Protein AF-A0A7K4BFU3-F1 (afdb_monomer_lite)

Secondary structure (DSSP, 8-state):
-PPPP------TT-EEETT-EEEETTEEEEEEEEEETTS-EE-STT-EEEGGGEEEEEEEETTS----

pLDDT: mean 92.06, std 11.23, range [49.53, 98.5]

Radius of gyration: 11.66 Å; chains: 1; bounding box: 23×23×32 Å

Sequence (68 aa):
RTTIPLYQTAEGEDEFVVGEVYTFGGRRIRISHIKLRDGPVIRKEGWKTVARRIKRIYGYIEGGPRRR

Structure (mmCIF, N/CA/C/O backbone):
data_AF-A0A7K4BFU3-F1
#
_entry.id   AF-A0A7K4BFU3-F1
#
loop_
_atom_site.group_PDB
_atom_site.id
_atom_site.type_symbol
_atom_site.label_atom_id
_atom_site.label_alt_id
_atom_site.label_comp_id
_atom_site.label_asym_id
_atom_site.label_entity_id
_atom_site.label_seq_id
_atom_site.pdbx_PDB_ins_code
_atom_site.Cartn_x
_atom_site.Cartn_y
_atom_site.Cartn_z
_atom_site.occupancy
_atom_site.B_iso_or_equiv
_atom_site.auth_seq_id
_atom_site.auth_comp_id
_atom_site.auth_asym_id
_atom_site.auth_atom_id
_atom_site.pdbx_PDB_model_num
ATOM 1 N N . ARG A 1 1 ? -8.390 -12.744 11.550 1.00 66.19 1 ARG A N 1
ATOM 2 C CA . ARG A 1 1 ? -7.810 -11.384 11.402 1.00 66.19 1 ARG A CA 1
ATOM 3 C C . ARG A 1 1 ? -8.665 -10.646 10.386 1.00 66.19 1 ARG A C 1
ATOM 5 O O . ARG A 1 1 ? -8.735 -11.112 9.259 1.00 66.19 1 ARG A O 1
ATOM 12 N N . THR A 1 2 ? -9.350 -9.578 10.786 1.00 83.31 2 THR A N 1
ATOM 13 C CA . THR A 1 2 ? -10.241 -8.822 9.890 1.00 83.31 2 THR A CA 1
ATOM 14 C C . THR A 1 2 ? -9.450 -7.711 9.210 1.00 83.31 2 THR A C 1
ATOM 16 O O . THR A 1 2 ? -8.731 -6.971 9.880 1.00 83.31 2 THR A O 1
ATOM 19 N N . THR A 1 3 ? -9.560 -7.608 7.889 1.00 88.38 3 THR A N 1
ATOM 20 C CA . THR A 1 3 ? -8.979 -6.510 7.108 1.00 88.38 3 THR A CA 1
ATOM 21 C C . THR A 1 3 ? -10.092 -5.533 6.763 1.00 88.38 3 THR A C 1
ATOM 23 O O . THR A 1 3 ? -11.129 -5.954 6.259 1.00 88.38 3 THR A O 1
ATOM 26 N N . ILE A 1 4 ? -9.883 -4.244 7.028 1.00 91.06 4 ILE A N 1
ATOM 27 C CA . ILE A 1 4 ? -10.847 -3.188 6.703 1.00 91.06 4 ILE A CA 1
ATOM 28 C C . ILE A 1 4 ? -10.348 -2.484 5.437 1.00 91.06 4 ILE A C 1
ATOM 30 O O . ILE A 1 4 ? -9.216 -1.991 5.451 1.00 91.06 4 ILE A O 1
ATOM 34 N N . PRO A 1 5 ? -11.128 -2.451 4.342 1.00 94.62 5 PRO A N 1
ATOM 35 C CA . PRO A 1 5 ? -10.753 -1.688 3.162 1.00 94.62 5 PRO A CA 1
ATOM 36 C C . PRO A 1 5 ? -10.832 -0.188 3.470 1.00 94.62 5 PRO A C 1
ATOM 38 O O . PRO A 1 5 ? -11.821 0.287 4.025 1.00 94.62 5 PRO A O 1
ATOM 41 N N . LEU A 1 6 ? -9.784 0.547 3.104 1.00 93.38 6 LEU A N 1
ATOM 42 C CA . LEU A 1 6 ? -9.719 2.004 3.182 1.00 93.38 6 LEU A CA 1
ATOM 43 C C . LEU A 1 6 ? -9.373 2.545 1.795 1.00 93.38 6 LEU A C 1
ATOM 45 O O . LEU A 1 6 ? -8.612 1.915 1.059 1.00 93.38 6 LEU A O 1
ATOM 49 N N . TYR A 1 7 ? -9.920 3.711 1.467 1.00 91.31 7 TYR A N 1
ATOM 50 C CA . TYR A 1 7 ? -9.698 4.394 0.197 1.00 91.31 7 TYR A CA 1
ATOM 51 C C . TYR A 1 7 ? -9.165 5.800 0.460 1.00 91.31 7 TYR A C 1
ATOM 53 O O . TYR A 1 7 ? -9.544 6.446 1.438 1.00 91.31 7 TYR A O 1
ATOM 61 N N . GLN A 1 8 ? -8.268 6.250 -0.408 1.00 89.94 8 GLN A N 1
ATOM 62 C CA . GLN A 1 8 ? -7.700 7.588 -0.394 1.00 89.94 8 GLN A CA 1
ATOM 63 C C . GLN A 1 8 ? -7.393 7.986 -1.832 1.00 89.94 8 GLN A C 1
ATOM 65 O O . GLN A 1 8 ? -6.839 7.188 -2.589 1.00 89.94 8 GLN A O 1
ATOM 70 N N . THR A 1 9 ? -7.766 9.210 -2.189 1.00 93.75 9 THR A N 1
ATOM 71 C CA . THR A 1 9 ? -7.286 9.854 -3.408 1.00 93.75 9 THR A CA 1
ATOM 72 C C . THR A 1 9 ? -5.827 10.241 -3.204 1.00 93.75 9 THR A C 1
ATOM 74 O O . THR A 1 9 ? -5.482 10.786 -2.157 1.00 93.75 9 THR A O 1
ATOM 77 N N . ALA A 1 10 ? -4.992 9.931 -4.187 1.00 94.81 10 ALA A N 1
ATOM 78 C CA . ALA A 1 10 ? -3.574 10.251 -4.211 1.00 94.81 10 ALA A CA 1
ATOM 79 C C . ALA A 1 10 ? -3.199 10.650 -5.638 1.00 94.81 10 ALA A C 1
ATOM 81 O O . ALA A 1 10 ? -3.751 10.095 -6.597 1.00 94.81 10 ALA A O 1
ATOM 82 N N . GLU A 1 11 ? -2.258 11.574 -5.768 1.00 97.19 11 GLU A N 1
ATOM 83 C CA . GLU A 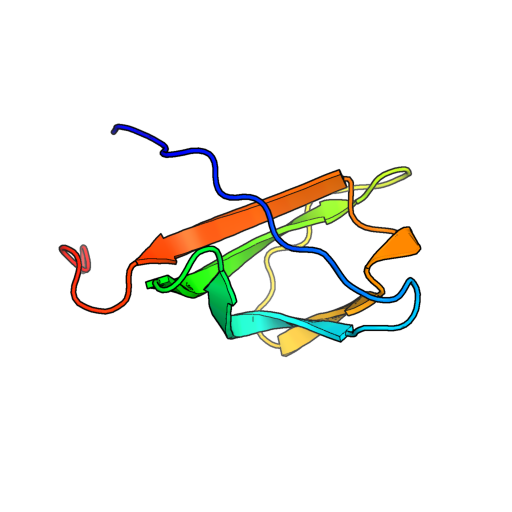1 11 ? -1.642 11.892 -7.045 1.00 97.19 11 GLU A CA 1
ATOM 84 C C . GLU A 1 11 ? -0.758 10.731 -7.492 1.00 97.19 11 GLU A C 1
ATOM 86 O O . GLU A 1 11 ? -0.177 9.999 -6.690 1.00 97.19 11 GLU A O 1
ATOM 91 N N . GLY A 1 12 ? -0.628 10.545 -8.807 1.00 97.06 12 GLY A N 1
ATOM 92 C CA . GLY A 1 12 ? 0.123 9.416 -9.364 1.00 97.06 12 GLY A CA 1
ATOM 93 C C . GLY A 1 12 ? 1.597 9.369 -8.936 1.00 97.06 12 GLY A C 1
ATOM 94 O O . GLY A 1 12 ? 2.219 8.305 -9.032 1.00 97.06 12 GLY A O 1
ATOM 95 N N . GLU A 1 13 ? 2.141 10.501 -8.494 1.00 97.81 13 GLU A N 1
ATOM 96 C CA .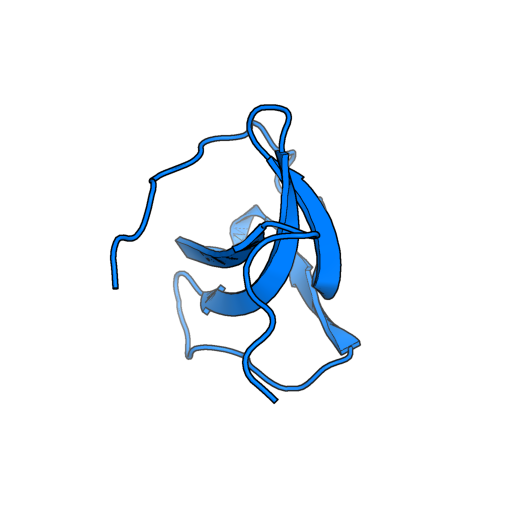 GLU A 1 13 ? 3.533 10.694 -8.079 1.00 97.81 13 GLU A CA 1
ATOM 97 C C . GLU A 1 13 ? 3.745 10.585 -6.568 1.00 97.81 13 GLU A C 1
ATOM 99 O O . GLU A 1 13 ? 4.894 10.480 -6.145 1.00 97.81 13 GLU A O 1
ATOM 104 N N . ASP A 1 14 ? 2.671 10.524 -5.775 1.00 97.62 14 ASP A N 1
ATOM 105 C CA . ASP A 1 14 ? 2.770 10.416 -4.322 1.00 97.62 14 ASP A CA 1
ATOM 106 C C . ASP A 1 14 ? 3.576 9.174 -3.929 1.00 97.62 14 ASP A C 1
ATOM 108 O O . ASP A 1 14 ? 3.280 8.049 -4.357 1.00 97.62 14 ASP A O 1
ATOM 112 N N . GLU A 1 15 ? 4.611 9.378 -3.113 1.00 97.94 15 GLU A N 1
ATOM 113 C CA . GLU A 1 15 ? 5.470 8.306 -2.626 1.00 97.94 15 GLU A CA 1
ATOM 114 C C . GLU A 1 15 ? 4.888 7.652 -1.370 1.00 97.94 15 GLU A C 1
ATOM 116 O O . GLU A 1 15 ? 4.489 8.313 -0.412 1.00 97.94 15 GLU A O 1
ATOM 121 N N . PHE A 1 16 ? 4.921 6.321 -1.348 1.00 98.12 16 PHE A N 1
ATOM 122 C CA . PHE A 1 16 ? 4.578 5.523 -0.179 1.00 98.12 16 PHE A CA 1
ATOM 123 C C . PHE A 1 16 ? 5.747 4.627 0.204 1.00 98.12 16 PHE A C 1
ATOM 125 O O . PHE A 1 16 ? 6.251 3.858 -0.624 1.00 98.12 16 PHE A O 1
ATOM 132 N N . VAL A 1 17 ? 6.144 4.702 1.472 1.00 98.44 17 VAL A N 1
ATOM 133 C CA . VAL A 1 17 ? 7.298 3.995 2.028 1.00 98.44 17 VAL A CA 1
ATOM 134 C C . VAL A 1 17 ? 6.840 2.888 2.979 1.00 98.44 17 VAL A C 1
ATOM 136 O O . VAL A 1 17 ? 5.992 3.080 3.852 1.00 98.44 17 VAL A O 1
ATOM 139 N N . VAL A 1 18 ? 7.406 1.692 2.827 1.00 98.44 18 VAL A N 1
ATOM 140 C CA . VAL A 1 18 ? 7.189 0.581 3.758 1.00 98.44 18 VAL A CA 1
ATOM 141 C C . VAL A 1 18 ? 7.824 0.912 5.111 1.00 98.44 18 VAL A C 1
ATOM 143 O O . VAL A 1 18 ? 9.003 1.244 5.174 1.00 98.44 18 VAL A O 1
ATOM 146 N N . GLY A 1 19 ? 7.057 0.768 6.193 1.00 97.31 19 GLY A N 1
ATOM 147 C CA . GLY A 1 19 ? 7.464 1.097 7.564 1.00 97.31 19 GLY A CA 1
ATOM 148 C C . GLY A 1 19 ? 6.960 2.456 8.053 1.00 97.31 19 GLY A C 1
ATOM 149 O O . GLY A 1 19 ? 6.751 2.634 9.257 1.00 97.31 19 GLY A O 1
ATOM 150 N N . GLU A 1 20 ? 6.659 3.379 7.139 1.00 97.38 20 GLU A N 1
ATOM 151 C CA . GLU A 1 20 ? 6.149 4.705 7.487 1.00 97.38 20 GLU A CA 1
ATOM 152 C C . GLU A 1 20 ? 4.649 4.700 7.808 1.00 97.38 20 GLU A C 1
ATOM 154 O O . GLU A 1 20 ? 3.917 3.735 7.545 1.00 97.38 20 GLU A O 1
ATOM 159 N N . VAL A 1 21 ? 4.202 5.780 8.452 1.00 96.50 21 VAL A N 1
ATOM 160 C CA . VAL A 1 21 ? 2.819 5.970 8.889 1.00 96.50 21 VAL A CA 1
ATOM 161 C C . VAL A 1 21 ? 2.156 7.031 8.027 1.00 96.50 21 VAL A C 1
ATOM 163 O O . VAL A 1 21 ? 2.631 8.157 7.956 1.00 96.50 21 VAL A O 1
ATOM 166 N N . TYR A 1 22 ? 1.010 6.681 7.451 1.00 95.56 22 TYR A N 1
ATOM 167 C CA . TYR A 1 22 ? 0.189 7.585 6.650 1.00 95.56 22 TYR A CA 1
ATOM 168 C C . TYR A 1 22 ? -1.247 7.586 7.157 1.00 95.56 22 TYR A C 1
ATOM 170 O O . TYR A 1 22 ? -1.692 6.644 7.818 1.00 95.56 22 TYR A O 1
ATOM 178 N N . THR A 1 23 ? -1.992 8.633 6.825 1.00 93.75 23 THR A N 1
ATOM 179 C CA . THR A 1 23 ? -3.410 8.732 7.169 1.00 93.75 23 THR A CA 1
ATOM 180 C C . THR A 1 23 ? -4.257 8.272 5.991 1.00 93.75 23 THR A C 1
ATOM 182 O O . THR A 1 23 ? -4.327 8.976 4.993 1.00 93.75 23 THR A O 1
ATOM 185 N N . PHE A 1 24 ? -4.952 7.140 6.129 1.00 92.44 24 PHE A N 1
ATOM 186 C CA . PHE A 1 24 ? -5.932 6.650 5.152 1.00 92.44 24 PHE A CA 1
ATOM 187 C C . PHE A 1 24 ? -7.325 6.664 5.778 1.00 92.44 24 PHE A C 1
ATOM 189 O O . PHE A 1 24 ? -7.518 6.092 6.853 1.00 92.44 24 PHE A O 1
ATO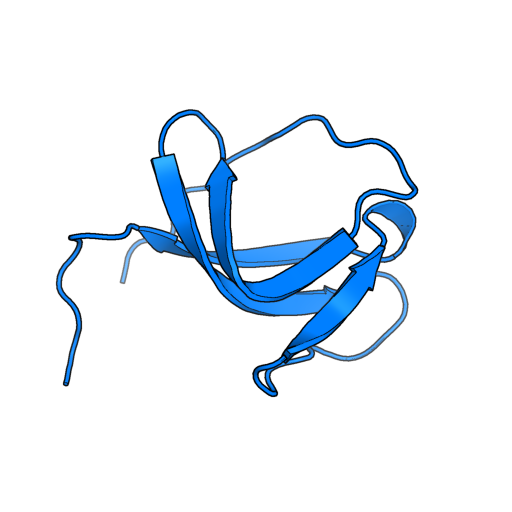M 196 N N . GLY A 1 25 ? -8.306 7.305 5.135 1.00 88.25 25 GLY A N 1
ATOM 197 C CA . GLY A 1 25 ? -9.685 7.357 5.643 1.00 88.25 25 GLY A CA 1
ATOM 198 C C . GLY A 1 25 ? -9.789 7.832 7.103 1.00 88.25 25 GLY A C 1
ATOM 199 O O . GLY A 1 25 ? -10.523 7.239 7.891 1.00 88.25 25 GLY A O 1
ATOM 200 N N . GLY A 1 26 ? -8.979 8.825 7.492 1.00 89.88 26 GLY A N 1
ATOM 201 C CA . GLY A 1 26 ? -8.926 9.365 8.859 1.00 89.88 26 GLY A CA 1
ATOM 202 C C . GLY A 1 26 ? -8.198 8.493 9.891 1.00 89.88 26 GLY A C 1
ATOM 203 O O . GLY A 1 26 ? -8.207 8.816 11.075 1.00 89.88 26 GLY A O 1
ATOM 204 N N . ARG A 1 27 ? -7.562 7.388 9.482 1.00 91.94 27 ARG A N 1
ATOM 205 C CA . ARG A 1 27 ? -6.844 6.471 10.381 1.00 91.94 27 ARG A CA 1
ATOM 206 C C . ARG A 1 27 ? -5.351 6.492 10.095 1.00 91.94 27 ARG A C 1
ATOM 208 O O . ARG A 1 27 ? -4.947 6.384 8.942 1.00 91.94 27 ARG A O 1
ATOM 215 N N . ARG A 1 28 ? -4.531 6.552 11.147 1.00 94.50 28 ARG A N 1
ATOM 216 C CA . ARG A 1 28 ? -3.072 6.407 11.050 1.00 94.50 28 ARG A CA 1
ATOM 217 C C . ARG A 1 28 ? -2.720 4.942 10.822 1.00 94.50 28 ARG A C 1
ATOM 219 O O . ARG A 1 28 ? -3.000 4.103 11.676 1.00 94.50 28 ARG A O 1
ATOM 226 N N . ILE A 1 29 ? -2.129 4.629 9.677 1.00 95.56 29 ILE A N 1
ATOM 227 C CA . ILE A 1 29 ? -1.767 3.276 9.261 1.00 95.56 29 ILE A CA 1
ATOM 228 C C . ILE A 1 29 ? -0.261 3.201 9.053 1.00 95.56 29 ILE A C 1
ATOM 230 O O . ILE A 1 29 ? 0.282 3.928 8.226 1.00 95.56 29 ILE A O 1
ATOM 234 N N . ARG A 1 30 ? 0.405 2.265 9.736 1.00 96.06 30 ARG A N 1
ATOM 235 C CA . ARG A 1 30 ? 1.782 1.885 9.402 1.00 96.06 30 ARG A CA 1
ATOM 236 C C . ARG A 1 30 ? 1.778 0.920 8.226 1.00 96.06 30 ARG A C 1
ATOM 238 O O . ARG A 1 30 ? 1.192 -0.164 8.332 1.00 96.06 30 ARG A O 1
ATOM 245 N N . ILE A 1 31 ? 2.438 1.286 7.131 1.00 97.25 31 ILE A N 1
ATOM 246 C CA . ILE A 1 31 ? 2.546 0.434 5.946 1.00 97.25 31 ILE A CA 1
ATOM 247 C C . ILE A 1 31 ? 3.442 -0.759 6.264 1.00 97.25 31 ILE A C 1
ATOM 249 O O . ILE A 1 31 ? 4.584 -0.615 6.680 1.00 97.25 31 ILE A O 1
ATOM 253 N N . SER A 1 32 ? 2.914 -1.958 6.039 1.00 97.06 32 SER A N 1
ATOM 254 C CA . SER A 1 32 ? 3.626 -3.222 6.245 1.00 97.06 32 SER A CA 1
ATOM 255 C C . SER A 1 32 ? 4.184 -3.806 4.954 1.00 97.06 32 SER A C 1
ATOM 257 O O . SER A 1 32 ? 5.243 -4.422 4.957 1.00 97.06 32 SER A O 1
ATOM 259 N N . HIS A 1 33 ? 3.443 -3.664 3.856 1.00 98.25 33 HIS A N 1
ATOM 260 C CA . HIS A 1 33 ? 3.858 -4.107 2.537 1.00 98.25 33 HIS A CA 1
ATOM 261 C C . HIS A 1 33 ? 3.000 -3.462 1.456 1.00 98.25 33 HIS A C 1
ATOM 263 O O . HIS A 1 33 ? 1.832 -3.128 1.677 1.00 98.25 33 HIS A O 1
ATOM 269 N N . ILE A 1 34 ? 3.578 -3.326 0.268 1.00 98.50 34 ILE A N 1
ATOM 270 C CA . ILE A 1 34 ? 2.927 -2.712 -0.888 1.00 98.50 34 ILE A CA 1
ATOM 271 C C . ILE A 1 34 ? 2.902 -3.735 -2.020 1.00 98.50 34 ILE A C 1
ATOM 273 O O . ILE A 1 34 ? 3.936 -4.286 -2.398 1.00 98.50 34 ILE A O 1
ATOM 277 N N . LYS A 1 35 ? 1.712 -4.015 -2.561 1.00 98.50 35 LYS A N 1
ATOM 278 C CA . LYS A 1 35 ? 1.557 -4.802 -3.789 1.00 98.50 35 LYS A CA 1
ATOM 279 C C . LYS A 1 35 ? 1.612 -3.853 -4.980 1.00 98.50 35 LYS A C 1
ATOM 281 O O . LYS A 1 35 ? 0.758 -2.974 -5.099 1.00 98.50 35 LYS A O 1
ATOM 286 N N . LEU A 1 36 ? 2.575 -4.067 -5.871 1.00 98.31 36 LEU A N 1
ATOM 287 C CA . LEU A 1 36 ? 2.676 -3.333 -7.131 1.00 98.31 36 LEU A CA 1
ATOM 288 C C . LEU A 1 36 ? 1.620 -3.820 -8.139 1.00 98.31 36 LEU A C 1
ATOM 290 O O . LEU A 1 36 ? 1.169 -4.969 -8.058 1.00 98.31 36 LEU A O 1
ATOM 294 N N . ARG A 1 37 ? 1.219 -2.942 -9.068 1.00 97.69 37 ARG A N 1
ATOM 295 C CA . ARG A 1 37 ? 0.356 -3.280 -10.216 1.00 97.69 37 ARG A CA 1
ATOM 296 C C . ARG A 1 37 ? 1.028 -4.338 -11.076 1.00 97.69 37 ARG A C 1
ATOM 298 O O . ARG A 1 37 ? 0.515 -5.450 -11.162 1.00 97.69 37 ARG A O 1
ATOM 305 N N . ASP A 1 38 ? 2.229 -4.016 -11.541 1.00 95.75 38 ASP A N 1
ATOM 306 C C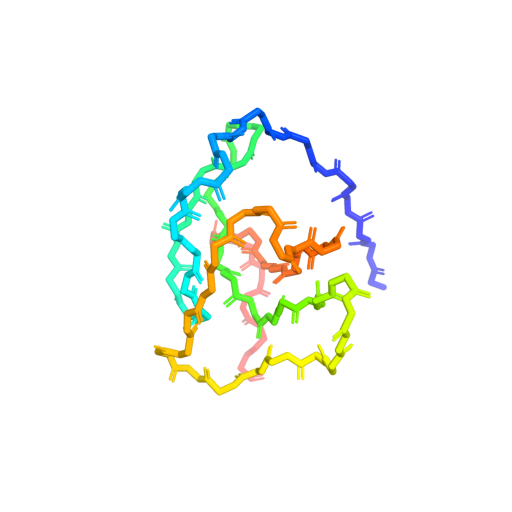A . ASP A 1 38 ? 3.014 -4.837 -12.464 1.00 95.75 38 ASP A CA 1
ATOM 307 C C . ASP A 1 38 ? 4.268 -5.367 -11.766 1.00 95.75 38 ASP A C 1
ATOM 309 O O . ASP A 1 38 ? 5.399 -5.053 -12.132 1.00 95.75 38 ASP A O 1
ATOM 313 N N . GLY A 1 39 ? 4.092 -6.106 -10.667 1.00 95.12 39 GLY A N 1
ATOM 314 C CA . GLY A 1 39 ? 5.257 -6.595 -9.938 1.00 95.12 39 GLY A CA 1
ATOM 315 C C . GLY A 1 39 ? 4.998 -7.336 -8.630 1.00 95.12 39 GLY A C 1
ATOM 316 O O . GLY A 1 39 ? 3.858 -7.703 -8.299 1.00 95.12 39 GLY A O 1
ATOM 317 N N . PRO A 1 40 ? 6.078 -7.588 -7.869 1.00 97.19 40 PRO A N 1
ATOM 318 C CA . PRO A 1 40 ? 6.012 -8.310 -6.609 1.00 97.19 40 PRO A CA 1
ATOM 319 C C . PRO A 1 40 ? 5.366 -7.474 -5.493 1.00 97.19 40 PRO A C 1
ATOM 321 O O . PRO A 1 40 ? 4.931 -6.334 -5.671 1.00 97.19 40 PRO A O 1
ATOM 324 N N . VAL A 1 41 ? 5.266 -8.089 -4.317 1.00 98.38 41 VAL A N 1
ATOM 325 C CA . VAL A 1 41 ? 4.996 -7.377 -3.067 1.00 98.38 41 VAL A CA 1
ATOM 326 C C . VAL A 1 41 ? 6.329 -6.930 -2.484 1.00 98.38 41 VAL A C 1
ATOM 328 O O . VAL A 1 41 ? 7.203 -7.768 -2.271 1.00 98.38 41 VAL A O 1
ATOM 331 N N . ILE A 1 42 ? 6.466 -5.647 -2.169 1.00 98.06 42 ILE A N 1
ATOM 332 C CA . ILE A 1 42 ? 7.632 -5.126 -1.450 1.00 98.06 42 ILE A CA 1
ATOM 333 C C . ILE A 1 42 ? 7.334 -5.066 0.051 1.00 98.06 42 ILE A C 1
ATOM 335 O O . ILE A 1 42 ? 6.239 -4.670 0.457 1.00 98.06 42 ILE A O 1
ATOM 339 N N . ARG A 1 43 ? 8.290 -5.523 0.868 1.00 98.06 43 ARG A N 1
ATOM 340 C CA . ARG A 1 43 ? 8.152 -5.651 2.335 1.00 98.06 43 ARG A CA 1
ATOM 341 C C . ARG A 1 43 ? 9.320 -5.076 3.131 1.00 98.06 43 ARG A C 1
ATOM 343 O O . ARG A 1 43 ? 9.218 -4.971 4.346 1.00 98.06 43 ARG A O 1
ATOM 350 N N . LYS A 1 44 ? 10.442 -4.783 2.473 1.00 97.69 44 LYS A N 1
ATOM 351 C CA . LYS A 1 44 ? 11.636 -4.291 3.155 1.00 97.69 44 LYS A CA 1
ATOM 352 C C . LYS A 1 44 ? 11.378 -2.859 3.620 1.00 97.69 44 LYS A C 1
ATOM 354 O O . LYS A 1 44 ? 10.951 -2.029 2.827 1.00 97.69 44 LYS A O 1
ATOM 359 N N . GLU A 1 45 ? 11.600 -2.604 4.901 1.00 96.94 45 GLU A N 1
ATOM 360 C CA . GLU A 1 45 ? 11.446 -1.277 5.496 1.00 96.94 45 GLU A CA 1
ATOM 361 C C . GLU A 1 45 ? 12.318 -0.242 4.768 1.00 96.94 45 GLU A C 1
ATOM 363 O O . GLU A 1 45 ? 13.409 -0.560 4.285 1.00 96.94 45 GLU A O 1
ATOM 368 N N . GLY A 1 46 ? 11.788 0.970 4.608 1.00 97.81 46 GLY A N 1
ATOM 369 C CA . GLY A 1 46 ? 12.397 2.046 3.825 1.00 97.81 46 GLY A CA 1
ATOM 370 C C . GLY A 1 46 ? 12.233 1.905 2.307 1.00 97.81 46 GLY A C 1
ATOM 371 O O . GLY A 1 46 ? 12.569 2.830 1.571 1.00 97.81 46 GLY A O 1
ATOM 372 N N . TRP A 1 47 ? 11.709 0.784 1.793 1.00 98.00 47 TRP A N 1
ATOM 373 C CA . TRP A 1 47 ? 11.423 0.675 0.360 1.00 98.00 47 TRP A CA 1
ATOM 374 C C . TRP A 1 47 ? 10.221 1.519 -0.018 1.00 98.00 47 TRP A C 1
ATOM 376 O O . TRP A 1 47 ? 9.184 1.461 0.643 1.00 98.00 47 TRP A O 1
ATOM 386 N N . LYS A 1 48 ? 10.347 2.239 -1.131 1.00 97.56 48 LYS A N 1
ATOM 387 C CA . LYS A 1 48 ? 9.346 3.193 -1.593 1.00 97.56 48 LYS A CA 1
ATOM 388 C C . LYS A 1 48 ? 8.919 2.969 -3.034 1.00 97.56 48 LYS A C 1
ATOM 390 O O . LYS A 1 48 ? 9.634 2.362 -3.833 1.00 97.56 48 LYS A O 1
ATOM 395 N N . THR A 1 49 ? 7.727 3.446 -3.362 1.00 98.06 49 THR A N 1
ATOM 396 C CA . THR A 1 49 ? 7.204 3.479 -4.729 1.00 98.06 49 THR A CA 1
ATOM 397 C C . THR A 1 49 ? 6.164 4.590 -4.872 1.00 98.06 49 THR A C 1
ATOM 399 O O . THR A 1 49 ? 5.706 5.126 -3.868 1.00 98.06 49 THR A O 1
ATOM 402 N N . VAL A 1 50 ? 5.774 4.903 -6.107 1.00 98.06 50 VAL A N 1
ATOM 403 C CA . VAL A 1 50 ? 4.790 5.953 -6.421 1.00 98.06 50 VAL A CA 1
ATOM 404 C C . VAL A 1 50 ? 3.383 5.382 -6.609 1.00 98.06 50 VAL A C 1
ATOM 406 O O . VAL A 1 50 ? 3.233 4.271 -7.134 1.00 98.06 50 VAL A O 1
ATOM 409 N N . ALA A 1 51 ? 2.351 6.144 -6.243 1.00 97.88 51 ALA A N 1
ATOM 410 C CA . ALA A 1 51 ? 0.948 5.719 -6.219 1.00 97.88 51 ALA A CA 1
ATOM 411 C C . ALA A 1 51 ? 0.479 5.040 -7.513 1.00 97.88 51 ALA A C 1
ATOM 413 O O . ALA A 1 51 ? -0.170 3.990 -7.471 1.00 97.88 51 ALA A O 1
ATOM 414 N N . ARG A 1 52 ? 0.871 5.568 -8.685 1.00 97.88 52 ARG A N 1
ATOM 415 C CA . ARG A 1 52 ? 0.478 4.995 -9.986 1.00 97.88 52 ARG A CA 1
ATOM 416 C C . ARG A 1 52 ? 0.927 3.542 -10.168 1.00 97.88 52 ARG A C 1
ATOM 418 O O . ARG A 1 52 ? 0.253 2.780 -10.853 1.00 97.88 52 ARG A O 1
ATOM 425 N N . ARG A 1 53 ? 2.019 3.123 -9.518 1.00 98.00 53 ARG A N 1
ATOM 426 C CA . ARG A 1 53 ? 2.549 1.748 -9.574 1.00 98.00 53 ARG A CA 1
ATOM 427 C C . ARG A 1 53 ? 1.938 0.826 -8.522 1.00 98.00 53 ARG A C 1
ATOM 429 O O . ARG A 1 53 ? 2.203 -0.376 -8.546 1.00 98.00 53 ARG A O 1
ATOM 436 N N . ILE A 1 54 ? 1.128 1.348 -7.604 1.00 98.12 54 ILE A N 1
ATOM 437 C CA . ILE A 1 54 ? 0.565 0.593 -6.484 1.00 98.12 54 ILE A CA 1
ATOM 438 C C . ILE A 1 54 ? -0.785 -0.009 -6.866 1.00 98.12 54 ILE A C 1
ATOM 440 O O . ILE A 1 54 ? -1.687 0.677 -7.342 1.00 98.12 54 ILE A O 1
ATOM 444 N N . LYS A 1 55 ? -0.941 -1.312 -6.612 1.00 98.00 55 LYS A N 1
ATOM 445 C CA . LYS A 1 55 ? -2.233 -2.010 -6.676 1.00 98.00 55 LYS A CA 1
ATOM 446 C C . LYS A 1 55 ? -2.969 -1.944 -5.344 1.00 98.00 55 LYS A C 1
ATOM 448 O O . LYS A 1 55 ? -4.180 -1.751 -5.324 1.00 98.00 55 LYS A O 1
ATOM 453 N N . ARG A 1 56 ? -2.259 -2.176 -4.233 1.00 97.44 56 ARG A N 1
ATOM 454 C CA . ARG A 1 56 ? -2.823 -2.121 -2.877 1.00 97.44 56 ARG A CA 1
ATOM 455 C C . ARG A 1 56 ? -1.728 -1.904 -1.836 1.00 97.44 56 ARG A C 1
ATOM 457 O O . ARG A 1 56 ? -0.664 -2.520 -1.919 1.00 97.44 56 ARG A O 1
ATOM 464 N N . ILE A 1 57 ? -2.031 -1.087 -0.835 1.00 97.50 57 ILE A N 1
ATOM 465 C CA . ILE A 1 57 ? -1.213 -0.899 0.365 1.00 97.50 57 ILE A CA 1
ATOM 466 C C . ILE A 1 57 ? -1.821 -1.729 1.493 1.00 97.50 57 ILE A C 1
ATOM 468 O O . ILE A 1 57 ? -3.038 -1.745 1.675 1.00 97.50 57 ILE A O 1
ATOM 472 N N . TYR A 1 58 ? -0.976 -2.422 2.250 1.00 96.81 58 TYR A N 1
ATOM 473 C CA . TYR A 1 58 ? -1.382 -3.163 3.435 1.00 96.81 58 TYR A CA 1
ATOM 474 C C . TYR A 1 58 ? -0.669 -2.614 4.658 1.00 96.81 58 TYR A C 1
ATOM 476 O O . TYR A 1 58 ? 0.545 -2.400 4.640 1.00 96.81 58 TYR A O 1
ATOM 484 N N . GLY A 1 59 ? -1.388 -2.481 5.764 1.00 95.19 59 GLY A N 1
ATOM 485 C CA . GLY A 1 59 ? -0.815 -1.953 6.991 1.00 95.19 59 GLY A CA 1
ATOM 486 C C . GLY A 1 59 ? -1.627 -2.277 8.231 1.00 95.19 59 GLY A C 1
ATOM 487 O O . GLY A 1 59 ? -2.581 -3.058 8.193 1.00 95.19 59 GLY A O 1
ATOM 488 N N . TYR A 1 60 ? -1.210 -1.670 9.334 1.00 93.81 60 TYR A 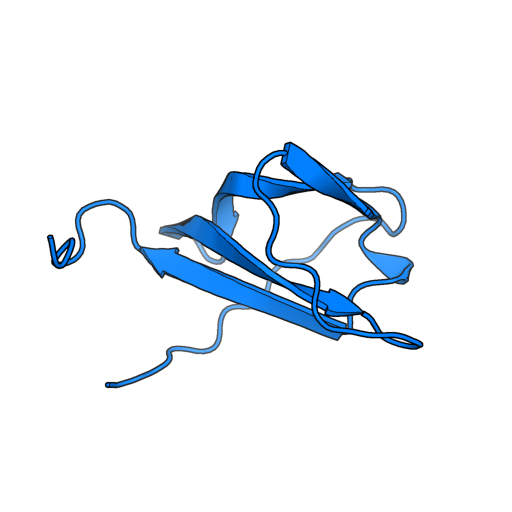N 1
ATOM 489 C CA . TYR A 1 60 ? -1.824 -1.813 10.649 1.00 93.81 60 TYR A CA 1
ATOM 490 C C . TYR A 1 60 ? -2.216 -0.440 11.182 1.00 93.81 60 TYR A C 1
ATOM 492 O O . TYR A 1 60 ? -1.434 0.501 11.058 1.00 93.81 60 TYR A O 1
ATOM 500 N N . ILE A 1 61 ? -3.397 -0.337 11.796 1.00 92.25 61 ILE A N 1
ATOM 501 C CA . ILE A 1 61 ? -3.811 0.882 12.498 1.00 92.25 61 ILE A CA 1
ATOM 502 C C . ILE A 1 61 ? -2.850 1.110 13.664 1.00 92.25 61 ILE A C 1
ATOM 504 O O . ILE A 1 61 ? -2.625 0.214 14.483 1.00 92.25 61 ILE A O 1
ATOM 508 N N . 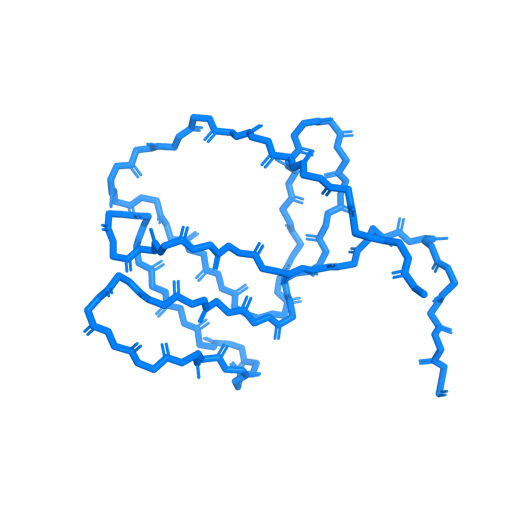GLU A 1 62 ? -2.268 2.299 13.726 1.00 84.19 62 GLU A N 1
ATOM 509 C CA . GLU A 1 62 ? -1.408 2.693 14.828 1.00 84.19 62 GLU A CA 1
ATOM 510 C C . GLU A 1 62 ? -2.213 2.742 16.135 1.00 84.19 62 GLU A C 1
ATOM 512 O O . GLU A 1 62 ? -3.300 3.307 16.180 1.00 84.19 62 GLU A O 1
ATOM 517 N N . GLY A 1 63 ? -1.704 2.095 17.188 1.00 74.62 63 GLY A N 1
ATOM 518 C CA . GLY A 1 63 ? -2.427 1.926 18.456 1.00 74.62 63 GLY A CA 1
ATOM 519 C C . GLY A 1 63 ? -3.378 0.722 18.497 1.00 74.62 63 GLY A C 1
ATOM 520 O O . GLY A 1 63 ? -3.864 0.375 19.569 1.00 74.62 63 GLY A O 1
ATOM 521 N N . GLY A 1 64 ? -3.594 0.023 17.375 1.00 65.88 64 GLY A N 1
ATOM 522 C CA . GLY A 1 64 ? -4.164 -1.326 17.397 1.00 65.88 64 GLY A CA 1
ATOM 523 C C . GLY A 1 64 ? -3.207 -2.319 18.075 1.00 65.88 64 GLY A C 1
ATOM 524 O O . GLY A 1 64 ? -2.025 -2.000 18.235 1.00 65.88 64 GLY A O 1
ATOM 525 N N . PRO A 1 65 ? -3.667 -3.524 18.465 1.00 58.38 65 PRO A N 1
ATOM 526 C CA . PRO A 1 65 ? -2.831 -4.505 19.152 1.00 58.38 65 PRO A CA 1
ATOM 527 C C . PRO A 1 65 ? -1.580 -4.820 18.319 1.00 58.38 65 PRO A C 1
ATOM 529 O O . PRO A 1 65 ? -1.629 -5.564 17.337 1.00 58.38 65 PRO A O 1
ATOM 532 N N . ARG A 1 66 ? -0.447 -4.223 18.708 1.00 56.09 66 ARG A N 1
ATOM 533 C CA . ARG A 1 66 ? 0.880 -4.561 18.198 1.00 56.09 66 ARG A CA 1
ATOM 534 C C . ARG A 1 66 ? 1.211 -5.927 18.777 1.00 56.09 66 ARG A C 1
ATOM 536 O O . ARG A 1 66 ? 1.482 -6.040 19.969 1.00 56.09 66 ARG A O 1
ATOM 543 N N . ARG A 1 67 ? 1.140 -6.975 17.959 1.00 57.50 67 ARG A N 1
ATOM 544 C CA . ARG A 1 67 ? 1.706 -8.264 18.358 1.00 57.50 67 ARG A CA 1
ATOM 545 C C . ARG A 1 67 ? 3.228 -8.119 18.331 1.00 57.50 67 ARG A C 1
ATOM 547 O O . ARG A 1 67 ? 3.777 -7.840 17.265 1.00 57.50 67 ARG A O 1
ATOM 554 N N . ARG A 1 68 ? 3.837 -8.192 19.520 1.00 49.53 68 ARG A N 1
ATOM 555 C CA . ARG A 1 68 ? 5.248 -8.557 19.693 1.00 49.53 68 ARG A CA 1
ATOM 556 C C . ARG A 1 68 ? 5.486 -9.942 19.105 1.00 49.53 68 ARG A C 1
ATOM 558 O O . ARG A 1 68 ? 4.532 -10.754 19.156 1.00 49.53 68 ARG A O 1
#

Foldseek 3Di:
DDDDDFDDDDDQFDKDFQQDWDATPNFTWHFQWFDFPPDHIDGDGRDMDGPNRTPDTDTDGPVPDDDD